Protein AF-A0A930K5F8-F1 (afdb_monomer)

Nearest PDB structures (foldseek):
  2w36-assembly1_A  TM=5.182E-01  e=1.095E+00  Thermotoga maritima
  1fx3-assembly1_D  TM=4.111E-01  e=9.000E-01  Haemophilus influenzae
  1ozb-assembly2_G  TM=3.989E-01  e=1.518E+00  Haemophilus influenzae
  5dm5-assembly1_A  TM=4.859E-01  e=4.049E+00  Yersinia pestis

Radius of gyration: 15.24 Å; Cα contacts (8 Å, |Δi|>4): 84; chains: 1; bounding box: 32×28×39 Å

Secondary structure (DSSP, 8-state):
---------EEEEEEEEESSSSEEEEEEEEEESSSTTTSEEEEEEEEE---

Solvent-accessible surface area (backbone atoms only — not comparable to full-atom values): 3258 Å² total; per-residue (Å²): 141,81,79,78,86,74,89,77,56,68,49,76,51,68,51,79,43,76,78,47,103,43,37,33,41,33,41,40,37,38,40,21,76,83,41,54,92,80,45,60,47,78,49,80,46,79,47,72,65,85,128

Mean predicted aligned error: 7.18 Å

pLDDT: mean 83.58, std 12.5, range [46.06, 96.44]

Foldseek 3Di:
DDPPPDDWDKDKDKDWDDPDPFKIKMWMWMATPVCRPPPTDTDIDIGGDDD

Sequence (51 aa):
PGQDSHFNFMSEVGVDYKVSPRLHLNTFYDISFNEFSRYSNIGLGIAWLIN

Structure (mmCIF, N/CA/C/O backbone):
data_AF-A0A930K5F8-F1
#
_entry.id   AF-A0A930K5F8-F1
#
loop_
_atom_site.group_PDB
_atom_site.id
_atom_site.type_symbol
_atom_site.label_atom_id
_atom_site.label_alt_id
_atom_site.label_comp_id
_atom_site.label_asym_id
_atom_site.label_entity_id
_atom_site.label_seq_id
_atom_site.pdbx_PDB_ins_code
_atom_site.Cartn_x
_atom_site.Cartn_y
_atom_site.Cartn_z
_atom_site.occupancy
_atom_site.B_iso_or_equiv
_atom_site.auth_seq_id
_atom_site.auth_comp_id
_atom_site.auth_asym_id
_atom_site.auth_atom_id
_atom_site.pdbx_PDB_model_num
ATOM 1 N N . PRO A 1 1 ? 9.877 23.588 -22.819 1.00 46.06 1 PRO A N 1
ATOM 2 C CA . PRO A 1 1 ? 9.022 22.705 -23.648 1.00 46.06 1 PRO A CA 1
ATOM 3 C C . PRO A 1 1 ? 9.682 21.330 -23.823 1.00 46.06 1 PRO A C 1
ATOM 5 O O . PRO A 1 1 ? 10.822 21.283 -24.269 1.00 46.06 1 PRO A O 1
ATOM 8 N N . GLY A 1 2 ? 8.989 20.252 -23.440 1.00 54.09 2 GLY A N 1
ATOM 9 C CA . GLY A 1 2 ? 9.447 18.874 -23.669 1.00 54.09 2 GLY A CA 1
ATOM 10 C C . GLY A 1 2 ? 9.744 18.079 -22.398 1.00 54.09 2 GLY A C 1
ATOM 11 O O . GLY A 1 2 ? 10.864 17.627 -22.206 1.00 54.09 2 GLY A O 1
ATOM 12 N N . GLN A 1 3 ? 8.756 17.909 -21.519 1.00 58.34 3 GLN A N 1
ATOM 13 C CA . GLN A 1 3 ? 8.653 16.621 -20.837 1.00 58.34 3 GLN A CA 1
ATOM 14 C C . GLN A 1 3 ? 7.815 15.759 -21.772 1.00 58.34 3 GLN A C 1
ATOM 16 O O . GLN A 1 3 ? 6.625 16.032 -21.935 1.00 58.34 3 GLN A O 1
ATOM 21 N N . ASP A 1 4 ? 8.441 14.795 -22.446 1.00 65.00 4 ASP A N 1
ATOM 22 C CA . ASP A 1 4 ? 7.688 13.732 -23.104 1.00 65.00 4 ASP A CA 1
ATOM 23 C C . ASP A 1 4 ? 6.794 13.095 -22.038 1.00 65.00 4 ASP A C 1
ATOM 25 O O . ASP A 1 4 ? 7.276 12.622 -21.006 1.00 65.00 4 ASP A O 1
ATOM 29 N N . SER A 1 5 ? 5.476 13.166 -22.231 1.00 65.50 5 SER A N 1
ATOM 30 C CA . SER A 1 5 ? 4.532 12.503 -21.339 1.00 65.50 5 SER A CA 1
ATOM 31 C C . SER A 1 5 ? 4.798 11.002 -21.400 1.00 65.50 5 SER A C 1
ATOM 33 O O . SER A 1 5 ? 4.505 10.354 -22.402 1.00 65.50 5 SER A O 1
ATOM 35 N N . HIS A 1 6 ? 5.388 10.459 -20.338 1.00 71.25 6 HIS A N 1
ATOM 36 C CA . HIS A 1 6 ? 5.715 9.045 -20.249 1.00 71.25 6 HIS A CA 1
ATOM 37 C C . HIS A 1 6 ? 4.567 8.303 -19.563 1.00 71.25 6 HIS A C 1
ATOM 39 O O . HIS A 1 6 ? 4.212 8.598 -18.420 1.00 71.25 6 HIS A O 1
ATOM 45 N N . PHE A 1 7 ? 3.952 7.361 -20.277 1.00 75.44 7 PHE A N 1
ATOM 46 C CA . PHE A 1 7 ? 2.954 6.470 -19.698 1.00 75.44 7 PHE A CA 1
ATOM 47 C C . PHE A 1 7 ? 3.663 5.395 -18.866 1.00 75.44 7 PHE A C 1
ATOM 49 O O . PHE A 1 7 ? 4.374 4.554 -19.416 1.00 75.44 7 PHE A O 1
ATOM 56 N N . ASN A 1 8 ? 3.451 5.412 -17.549 1.00 77.00 8 ASN A N 1
ATOM 57 C CA . ASN A 1 8 ? 3.946 4.379 -16.643 1.00 77.00 8 ASN A CA 1
ATOM 58 C C . ASN A 1 8 ? 2.828 3.386 -16.328 1.00 77.00 8 ASN A C 1
ATOM 60 O O . ASN A 1 8 ? 1.844 3.729 -15.674 1.00 77.00 8 ASN A O 1
ATOM 64 N N . PHE A 1 9 ? 3.001 2.142 -16.775 1.00 82.06 9 PHE A N 1
ATOM 65 C CA . PHE A 1 9 ? 2.134 1.042 -16.374 1.00 82.06 9 PHE A CA 1
ATOM 66 C C . PHE A 1 9 ? 2.579 0.524 -15.002 1.00 82.06 9 PHE A C 1
ATOM 68 O O . PHE A 1 9 ? 3.610 -0.144 -14.895 1.00 82.06 9 PHE A O 1
ATOM 75 N N . MET A 1 10 ? 1.825 0.880 -13.960 1.00 86.12 10 MET A N 1
ATOM 76 C CA . MET A 1 10 ? 2.118 0.532 -12.569 1.00 86.12 10 MET A CA 1
ATOM 77 C C . MET A 1 10 ? 1.122 -0.491 -12.026 1.00 86.12 10 MET A C 1
ATOM 79 O O . MET A 1 10 ? -0.062 -0.456 -12.360 1.00 86.12 10 MET A O 1
ATOM 83 N N . SER A 1 11 ? 1.608 -1.379 -11.165 1.00 86.69 11 SER A N 1
ATOM 84 C CA . SER A 1 11 ? 0.788 -2.241 -10.317 1.00 86.69 11 SER A CA 1
ATOM 85 C C . SER A 1 11 ? 1.239 -2.097 -8.875 1.00 86.69 11 SER A C 1
ATOM 87 O O . SER A 1 11 ? 2.435 -2.119 -8.598 1.00 86.69 11 SER A O 1
ATOM 89 N N . GLU A 1 12 ? 0.270 -2.019 -7.973 1.00 90.06 12 GLU A N 1
ATOM 90 C CA . GLU A 1 12 ? 0.475 -2.003 -6.527 1.00 90.06 12 GLU A CA 1
ATOM 91 C C . GLU A 1 12 ? 0.030 -3.353 -5.954 1.00 90.06 12 GLU A C 1
ATOM 93 O O . GLU A 1 12 ? -0.995 -3.909 -6.359 1.00 90.06 12 GLU A O 1
ATOM 98 N N . VAL A 1 13 ? 0.796 -3.893 -5.011 1.00 90.81 13 VAL A N 1
ATOM 99 C CA . VAL A 1 13 ? 0.366 -5.003 -4.157 1.00 90.81 13 VAL A CA 1
ATOM 100 C C . VAL A 1 13 ? 0.599 -4.622 -2.704 1.00 90.81 13 VAL A C 1
ATOM 102 O O . VAL A 1 13 ? 1.653 -4.098 -2.362 1.00 90.81 13 VAL A O 1
ATOM 105 N N . GLY A 1 14 ? -0.365 -4.887 -1.827 1.00 91.94 14 GLY A N 1
ATOM 106 C CA . GLY A 1 14 ? -0.251 -4.491 -0.428 1.00 91.94 14 GLY A CA 1
ATOM 107 C C . GLY A 1 14 ? -1.084 -5.329 0.527 1.00 91.94 14 GLY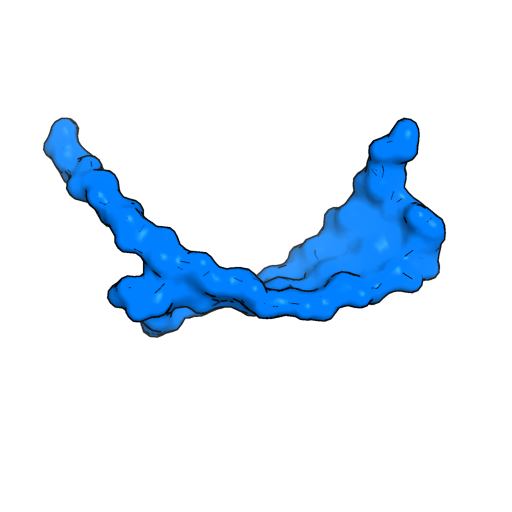 A C 1
ATOM 108 O O . GLY A 1 14 ? -1.890 -6.166 0.119 1.00 91.94 14 GLY A O 1
ATOM 109 N N . VAL A 1 15 ? -0.851 -5.101 1.816 1.00 93.75 15 VAL A N 1
ATOM 110 C CA . VAL A 1 15 ? -1.550 -5.729 2.935 1.00 93.75 15 VAL A CA 1
ATOM 111 C C . VAL A 1 15 ? -2.094 -4.633 3.837 1.00 93.75 15 VAL A C 1
ATOM 113 O O . VAL A 1 15 ? -1.325 -3.865 4.413 1.00 93.75 15 VAL A O 1
ATOM 116 N N . ASP A 1 16 ? -3.413 -4.623 4.007 1.00 93.94 16 ASP A N 1
ATOM 117 C CA . ASP A 1 16 ? -4.109 -3.736 4.933 1.00 93.94 16 ASP A CA 1
ATOM 118 C C . ASP A 1 16 ? -4.427 -4.463 6.245 1.00 93.94 16 ASP A C 1
ATOM 120 O O . ASP A 1 16 ? -5.001 -5.556 6.257 1.00 93.94 16 ASP A O 1
ATOM 124 N N . TYR A 1 17 ? -4.057 -3.845 7.363 1.00 94.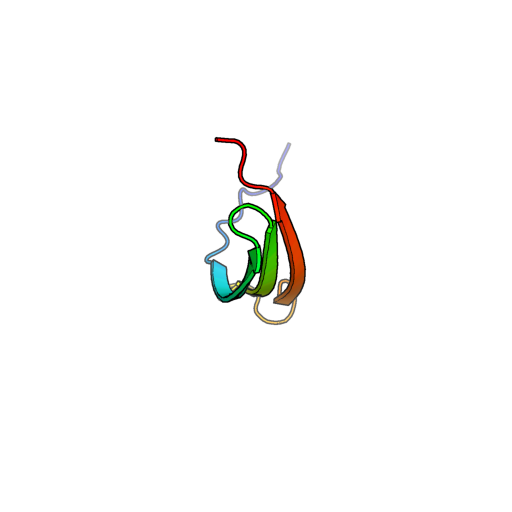38 17 TYR A N 1
ATOM 125 C CA . TYR A 1 17 ? -4.319 -4.327 8.708 1.00 94.38 17 TYR A CA 1
ATOM 126 C C . TYR A 1 17 ? -5.184 -3.335 9.481 1.00 94.38 17 TYR A C 1
ATOM 128 O O . TYR A 1 17 ? -4.781 -2.217 9.817 1.00 94.38 17 TYR A O 1
ATOM 136 N N . LYS A 1 18 ? -6.382 -3.790 9.839 1.00 95.38 18 LYS A N 1
ATOM 137 C CA . LYS A 1 18 ? -7.337 -3.019 10.627 1.00 95.38 18 LYS A CA 1
ATOM 138 C C . LYS A 1 18 ? -6.973 -3.055 12.112 1.00 95.38 18 LYS A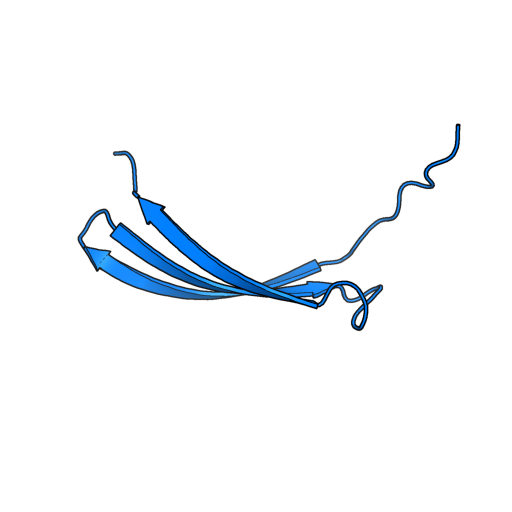 C 1
ATOM 140 O O . LYS A 1 18 ? -7.284 -4.016 12.812 1.00 95.38 18 LYS A O 1
ATOM 145 N N . VAL A 1 19 ? -6.356 -1.982 12.608 1.00 93.56 19 VAL A N 1
ATOM 146 C CA . VAL A 1 19 ? -6.005 -1.829 14.033 1.00 93.56 19 VAL A CA 1
ATOM 147 C C . VAL A 1 19 ? -7.232 -1.475 14.870 1.00 93.56 19 VAL A C 1
ATOM 149 O O . VAL A 1 19 ? -7.394 -1.953 15.989 1.00 93.56 19 VAL A O 1
ATOM 152 N N . SER A 1 20 ? -8.109 -0.625 14.340 1.00 92.25 20 SER A N 1
ATOM 153 C CA . SER A 1 20 ? -9.361 -0.236 14.990 1.00 92.25 20 SER A CA 1
ATOM 154 C C . SER A 1 20 ? -10.451 -0.010 13.939 1.00 92.25 20 SER A C 1
ATOM 156 O O . SER A 1 20 ? -10.155 -0.001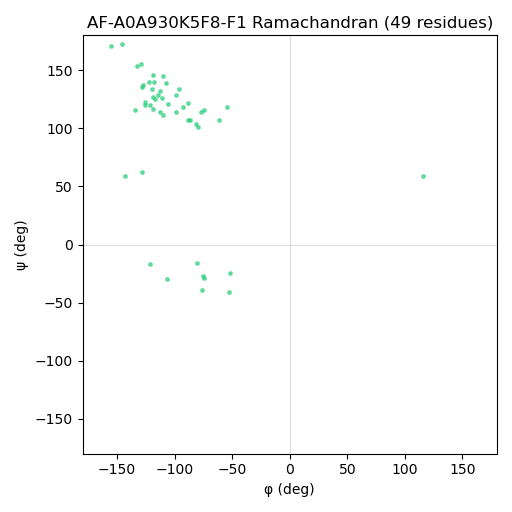 12.746 1.00 92.25 20 SER A O 1
ATOM 158 N N . PRO A 1 21 ? -11.722 0.208 14.325 1.00 92.44 21 PRO A N 1
ATOM 159 C CA . PRO A 1 21 ? -12.788 0.506 13.369 1.00 92.44 21 PRO A CA 1
ATOM 160 C C . PRO A 1 21 ? -12.482 1.653 12.396 1.00 92.44 21 PRO A C 1
ATOM 162 O O . PRO A 1 21 ? -13.077 1.684 11.325 1.00 92.44 21 PRO A O 1
ATOM 165 N N . ARG A 1 22 ? -11.582 2.575 12.770 1.00 92.25 22 ARG A N 1
ATOM 166 C CA . ARG A 1 22 ? -11.214 3.754 11.973 1.00 92.25 22 ARG A CA 1
ATOM 167 C C . ARG A 1 22 ? -9.731 3.837 11.621 1.00 92.25 22 ARG A C 1
ATOM 169 O O . ARG A 1 22 ? -9.392 4.610 10.737 1.00 92.25 22 ARG A O 1
ATOM 176 N N . LEU A 1 23 ? -8.863 3.087 12.300 1.00 94.12 23 LEU A N 1
ATOM 177 C CA . LEU A 1 23 ? -7.415 3.124 12.094 1.00 94.12 23 LEU A CA 1
ATOM 178 C C . LEU A 1 23 ? -6.961 1.876 11.345 1.00 94.12 23 LEU A C 1
ATOM 180 O O . LEU A 1 23 ? -7.126 0.758 11.838 1.00 94.12 23 LEU A O 1
ATOM 184 N N . HIS A 1 24 ? -6.348 2.093 10.192 1.00 96.44 24 HIS A N 1
ATOM 185 C CA . HIS A 1 24 ? -5.790 1.056 9.341 1.00 96.44 24 HIS A CA 1
ATOM 186 C C . HIS A 1 24 ? -4.298 1.320 9.118 1.00 96.44 24 HIS A C 1
ATOM 188 O O . HIS A 1 24 ? -3.874 2.468 8.964 1.00 96.44 24 HIS A O 1
ATOM 194 N N . LEU A 1 25 ? -3.505 0.254 9.131 1.00 95.06 25 LEU A N 1
ATOM 195 C CA . LEU A 1 25 ? -2.097 0.262 8.749 1.00 95.06 25 LEU A CA 1
ATOM 196 C C . LEU A 1 25 ? -1.969 -0.517 7.446 1.00 95.06 25 LEU A C 1
ATOM 198 O O . LEU A 1 25 ? -2.385 -1.668 7.397 1.00 95.06 25 LEU A O 1
ATOM 202 N N . ASN A 1 26 ? -1.376 0.083 6.422 1.00 92.88 26 ASN A N 1
ATOM 203 C CA . ASN A 1 26 ? -1.161 -0.564 5.132 1.00 92.88 26 ASN A CA 1
ATOM 204 C C . ASN A 1 26 ? 0.338 -0.664 4.847 1.00 92.88 26 ASN A C 1
ATOM 206 O O . ASN A 1 26 ? 1.085 0.280 5.099 1.00 92.88 26 ASN A O 1
ATOM 210 N N . THR A 1 27 ? 0.770 -1.782 4.284 1.00 93.88 27 THR A N 1
ATOM 211 C CA . THR A 1 27 ? 2.091 -1.922 3.672 1.00 93.88 27 THR A CA 1
ATOM 212 C C . THR A 1 27 ? 1.884 -2.216 2.201 1.00 93.88 27 THR A C 1
ATOM 214 O O . THR A 1 27 ? 1.202 -3.184 1.875 1.00 93.88 27 THR A O 1
ATOM 217 N N . PHE A 1 28 ? 2.485 -1.428 1.319 1.00 91.56 28 PHE A N 1
ATOM 218 C CA . PHE A 1 28 ? 2.308 -1.564 -0.124 1.00 91.56 28 PHE A CA 1
ATOM 219 C C . PHE A 1 28 ? 3.650 -1.621 -0.849 1.00 91.56 28 PHE A C 1
ATOM 221 O O . PHE A 1 28 ? 4.680 -1.159 -0.352 1.00 91.56 28 PHE A O 1
ATOM 228 N N . TYR A 1 29 ? 3.623 -2.230 -2.025 1.00 89.94 29 TYR A N 1
ATOM 229 C CA . TYR A 1 29 ? 4.739 -2.366 -2.934 1.00 89.94 29 TYR A CA 1
ATOM 230 C C . TYR A 1 29 ? 4.277 -2.031 -4.350 1.00 89.94 29 TYR A C 1
ATOM 232 O O . TYR A 1 29 ? 3.448 -2.738 -4.926 1.00 89.94 29 TYR A O 1
ATOM 240 N N . ASP A 1 30 ? 4.837 -0.959 -4.895 1.00 88.50 30 ASP A N 1
ATOM 241 C CA . ASP A 1 30 ? 4.580 -0.485 -6.247 1.00 88.50 30 ASP A CA 1
ATOM 242 C C . ASP A 1 30 ? 5.643 -0.988 -7.207 1.00 88.50 30 ASP A C 1
ATOM 244 O O . ASP A 1 30 ? 6.847 -0.865 -6.959 1.00 88.50 30 ASP A O 1
ATOM 248 N N . ILE A 1 31 ? 5.187 -1.481 -8.353 1.00 86.56 31 ILE A N 1
ATOM 249 C CA . ILE A 1 31 ? 6.026 -1.960 -9.442 1.00 86.56 31 ILE A CA 1
ATOM 250 C C . ILE A 1 31 ? 5.628 -1.238 -10.723 1.00 86.56 31 ILE A C 1
ATOM 252 O O . ILE A 1 31 ? 4.487 -1.335 -11.175 1.00 86.56 31 ILE A O 1
ATOM 256 N N . SER A 1 32 ? 6.587 -0.567 -11.359 1.00 85.81 32 SER A N 1
ATOM 257 C CA . SER A 1 32 ? 6.453 -0.119 -12.747 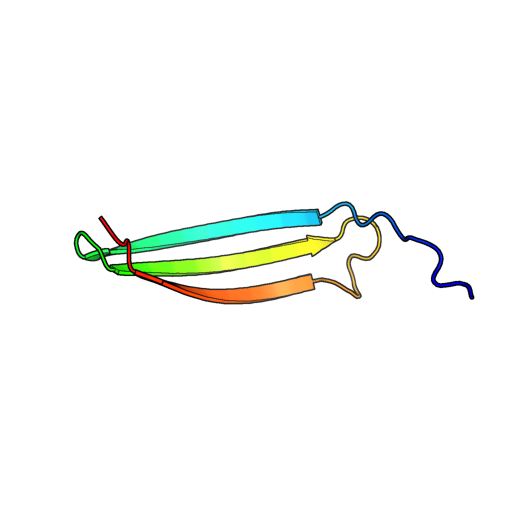1.00 85.81 32 SER A CA 1
ATOM 258 C C . SER A 1 32 ? 6.928 -1.204 -13.708 1.00 85.81 32 SER A C 1
ATOM 260 O O . SER A 1 32 ? 8.089 -1.604 -13.672 1.00 85.81 32 SER A O 1
ATOM 262 N N . PHE A 1 33 ? 6.070 -1.660 -14.616 1.00 80.69 33 PHE A N 1
ATOM 263 C CA . PHE A 1 33 ? 6.458 -2.669 -15.608 1.00 80.69 33 PHE A CA 1
ATOM 264 C C . PHE A 1 33 ? 7.339 -2.107 -16.728 1.00 80.69 33 PHE A C 1
ATOM 266 O O . PHE A 1 33 ? 8.169 -2.835 -17.266 1.00 80.69 33 PHE A O 1
ATOM 273 N N . ASN A 1 34 ? 7.201 -0.818 -17.055 1.00 80.94 34 ASN A N 1
ATOM 274 C CA . ASN A 1 34 ? 8.052 -0.170 -18.059 1.00 80.94 34 ASN A CA 1
ATOM 275 C C . ASN A 1 34 ? 9.460 0.128 -17.525 1.00 80.94 34 ASN A C 1
ATOM 277 O O . ASN A 1 34 ? 10.414 0.182 -18.296 1.00 80.94 34 ASN A O 1
ATOM 281 N N . GLU A 1 35 ? 9.606 0.314 -16.211 1.00 76.31 35 GLU A N 1
ATOM 282 C CA . GLU A 1 35 ? 10.858 0.733 -15.577 1.00 76.31 35 GLU A CA 1
ATOM 283 C C . GLU A 1 35 ? 11.054 0.041 -14.217 1.00 76.31 35 GLU A C 1
ATOM 285 O O . GLU A 1 35 ? 11.197 0.678 -13.169 1.00 76.31 35 GLU A O 1
ATOM 290 N N . PHE A 1 36 ? 11.089 -1.294 -14.246 1.00 65.38 36 PHE A N 1
ATOM 291 C CA . PHE A 1 36 ? 11.091 -2.155 -13.054 1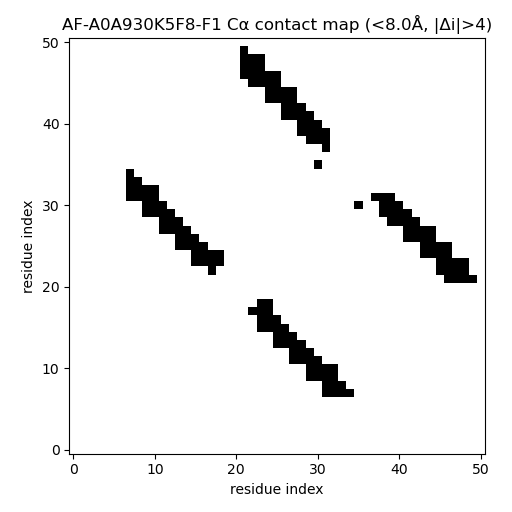.00 65.38 36 PHE A CA 1
ATOM 292 C C . PHE A 1 36 ? 12.188 -1.813 -12.034 1.00 65.38 36 PHE A C 1
ATOM 294 O O . PHE A 1 36 ? 11.950 -1.790 -10.831 1.00 65.38 36 PHE A O 1
ATOM 301 N N . SER A 1 37 ? 13.398 -1.496 -12.506 1.00 64.00 37 SER A N 1
ATOM 302 C CA . SER A 1 37 ? 14.541 -1.177 -11.637 1.00 64.00 37 SER A CA 1
ATOM 303 C C . SER A 1 37 ? 14.539 0.259 -11.105 1.00 64.00 37 SER A C 1
ATOM 305 O O . SER A 1 37 ? 15.317 0.564 -10.201 1.00 64.00 37 SER A O 1
ATOM 307 N N . ARG A 1 38 ? 13.745 1.160 -11.692 1.00 67.25 38 ARG A N 1
ATOM 308 C CA . ARG A 1 38 ? 13.811 2.602 -11.410 1.00 67.25 38 ARG A CA 1
ATOM 309 C C . ARG A 1 38 ? 12.637 3.083 -10.564 1.00 67.25 38 ARG A C 1
ATOM 311 O O . ARG A 1 38 ? 12.804 4.003 -9.770 1.00 67.25 38 ARG A O 1
ATOM 318 N N . TYR A 1 39 ? 11.489 2.423 -10.699 1.00 69.00 39 TYR A N 1
ATOM 319 C CA . TYR A 1 39 ? 10.256 2.736 -9.982 1.00 69.00 39 TYR A CA 1
ATOM 320 C C . TYR A 1 39 ? 9.694 1.482 -9.305 1.00 69.00 39 TYR A C 1
ATOM 322 O O . TYR A 1 39 ? 8.610 1.004 -9.632 1.00 69.00 39 TYR A O 1
ATOM 330 N N . SER A 1 40 ? 10.482 0.949 -8.372 1.00 74.88 40 SER A N 1
ATOM 331 C CA . SER A 1 40 ? 10.069 -0.064 -7.402 1.00 74.88 40 SER A CA 1
ATOM 332 C C . SER A 1 40 ? 10.038 0.607 -6.030 1.00 74.88 40 SER A C 1
ATOM 334 O O . SER A 1 40 ? 11.095 0.980 -5.516 1.00 74.88 40 SER A O 1
ATOM 336 N N . ASN A 1 41 ? 8.853 0.794 -5.452 1.00 84.94 41 ASN A N 1
ATOM 337 C CA . ASN A 1 41 ? 8.682 1.503 -4.182 1.00 84.94 41 ASN A CA 1
ATOM 338 C C . ASN A 1 41 ? 8.056 0.580 -3.136 1.00 84.94 41 ASN A C 1
ATOM 340 O O . ASN A 1 41 ? 7.095 -0.112 -3.439 1.00 84.94 41 ASN A O 1
ATOM 344 N N . ILE A 1 42 ? 8.598 0.569 -1.916 1.00 90.25 42 ILE A N 1
ATOM 345 C CA . ILE A 1 42 ? 7.958 -0.073 -0.766 1.00 90.25 42 ILE A CA 1
ATOM 346 C C . ILE A 1 42 ? 7.576 1.002 0.246 1.00 90.25 42 ILE A C 1
ATOM 348 O O . ILE A 1 42 ? 8.410 1.824 0.633 1.00 90.25 42 ILE A O 1
ATOM 352 N N . GLY A 1 43 ? 6.317 0.986 0.671 1.00 91.31 43 GLY A N 1
ATOM 353 C CA . GLY A 1 43 ? 5.740 2.025 1.505 1.00 91.31 43 GLY A CA 1
ATOM 354 C C . GLY A 1 43 ? 4.970 1.482 2.700 1.00 91.31 43 GLY A C 1
ATOM 355 O O . GLY A 1 43 ? 4.446 0.367 2.693 1.00 91.31 43 GLY A O 1
ATOM 356 N N . LEU A 1 44 ? 4.907 2.312 3.740 1.00 93.81 44 LEU A N 1
ATOM 357 C CA . LEU A 1 44 ? 4.080 2.111 4.924 1.00 93.81 44 LEU A CA 1
ATOM 358 C C . LEU A 1 44 ? 3.090 3.271 5.018 1.00 93.81 44 LEU A C 1
ATOM 360 O O . LEU A 1 44 ? 3.478 4.438 4.979 1.00 93.81 44 LEU A O 1
ATOM 364 N N . GLY A 1 45 ? 1.813 2.937 5.136 1.00 92.56 45 GLY A N 1
ATOM 365 C CA . GLY A 1 45 ? 0.701 3.868 5.211 1.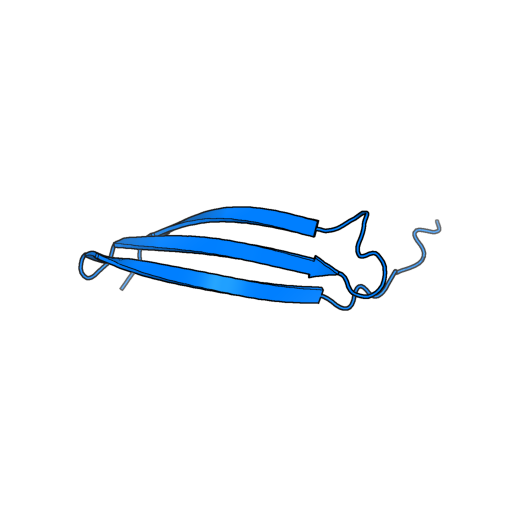00 92.56 45 GLY A CA 1
ATOM 366 C C . GLY A 1 45 ? -0.056 3.738 6.526 1.00 92.56 45 GLY A C 1
ATOM 367 O O . GLY A 1 45 ? -0.224 2.648 7.070 1.00 92.56 45 GLY A O 1
ATOM 368 N N . ILE A 1 46 ? -0.553 4.870 7.017 1.00 95.06 46 ILE A N 1
ATOM 369 C CA . ILE A 1 46 ? -1.517 4.931 8.115 1.00 95.06 46 ILE A CA 1
ATOM 370 C C . ILE A 1 46 ? -2.742 5.658 7.578 1.00 95.06 46 ILE A C 1
ATOM 372 O O . ILE A 1 46 ? -2.642 6.810 7.158 1.00 95.06 46 ILE A O 1
ATOM 376 N N . ALA A 1 47 ? -3.890 4.989 7.588 1.00 93.12 47 ALA A N 1
ATOM 377 C CA . ALA A 1 47 ? -5.153 5.559 7.150 1.00 93.12 47 ALA A CA 1
ATOM 378 C C . ALA A 1 47 ? -6.101 5.720 8.340 1.00 93.12 47 ALA A C 1
ATOM 380 O O . ALA A 1 47 ? -6.298 4.803 9.142 1.00 93.12 47 ALA A O 1
ATOM 381 N N . TRP A 1 48 ? -6.702 6.905 8.436 1.00 95.06 48 TRP A N 1
ATOM 382 C CA . TRP A 1 48 ? -7.781 7.192 9.370 1.00 95.06 48 TRP A CA 1
ATOM 383 C C . TRP A 1 48 ? -9.069 7.437 8.590 1.00 95.06 48 TRP A C 1
ATOM 385 O O . TRP A 1 48 ? -9.174 8.414 7.849 1.00 95.06 48 TRP A O 1
ATOM 395 N N . LEU A 1 49 ? -10.049 6.551 8.747 1.00 91.81 49 LEU A N 1
ATOM 396 C CA . LEU A 1 49 ? -11.329 6.656 8.056 1.00 91.81 49 LEU A CA 1
ATOM 397 C C . LEU A 1 49 ? -12.168 7.772 8.689 1.00 91.81 49 LEU A C 1
ATOM 399 O O . LEU A 1 49 ? -12.554 7.701 9.8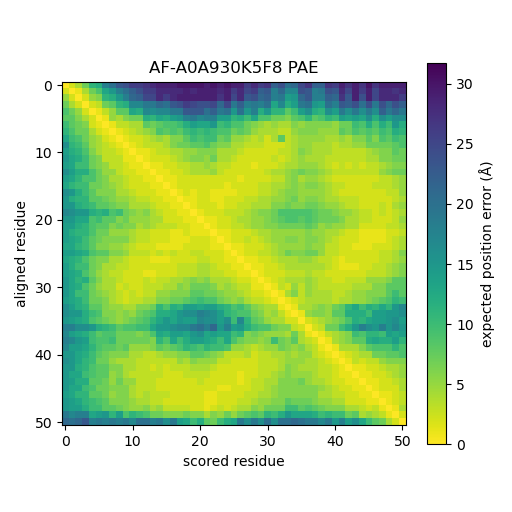61 1.00 91.81 49 LEU A O 1
ATOM 403 N N . ILE A 1 50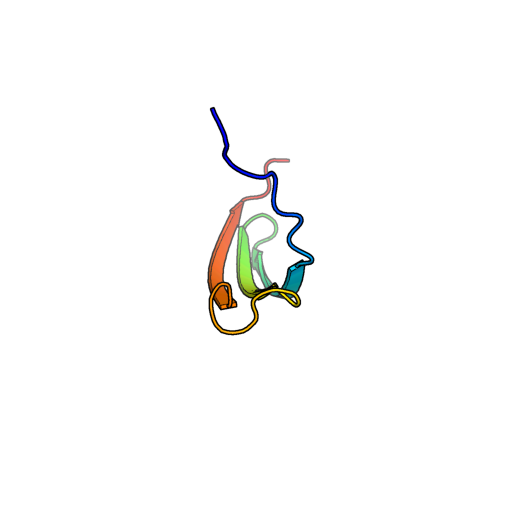 ? -12.433 8.811 7.897 1.00 87.75 50 ILE A N 1
ATOM 404 C CA . ILE A 1 50 ? -13.320 9.914 8.258 1.00 87.75 50 ILE A CA 1
ATOM 405 C C . ILE A 1 50 ? -14.723 9.486 7.831 1.00 87.75 50 ILE A C 1
ATOM 407 O O . ILE A 1 50 ? -15.000 9.356 6.642 1.00 87.75 50 ILE A O 1
ATOM 411 N N . ASN A 1 51 ? -15.548 9.158 8.819 1.00 65.44 51 ASN A N 1
ATOM 412 C CA . ASN A 1 51 ? -16.937 8.754 8.626 1.00 65.44 51 ASN A CA 1
ATOM 413 C C . ASN A 1 51 ? -17.839 9.959 8.374 1.00 65.44 51 ASN A C 1
ATOM 415 O O . ASN A 1 51 ? -17.609 10.985 9.054 1.00 65.44 51 ASN A O 1
#